Protein AF-A0A832B6I0-F1 (afdb_monomer_lite)

pLDDT: mean 86.44, std 13.07, range [43.44, 97.5]

Secondary structure (DSSP, 8-state):
-------TTHHHHHHHHHTT---SSTT----HHHHHHHHHTTTSS-------SPPP---SSTTHHHHHHHHHHHHHHHHHHHHHHHHHHHTT-

Structure (mmCIF, N/CA/C/O backbone):
data_AF-A0A832B6I0-F1
#
_entry.id   AF-A0A832B6I0-F1
#
loop_
_atom_site.group_PDB
_atom_site.id
_atom_site.type_symbol
_atom_site.label_atom_id
_atom_site.label_alt_id
_atom_site.label_comp_id
_atom_site.label_asym_id
_atom_site.label_entity_id
_atom_site.label_seq_id
_atom_site.pdbx_PDB_ins_code
_atom_site.Cartn_x
_atom_site.Cartn_y
_atom_site.Cartn_z
_atom_site.occupancy
_atom_site.B_iso_or_equiv
_atom_site.auth_seq_id
_atom_site.auth_comp_id
_atom_site.auth_asym_id
_atom_site.auth_atom_id
_atom_site.pdbx_PDB_model_num
ATOM 1 N N . MET A 1 1 ? 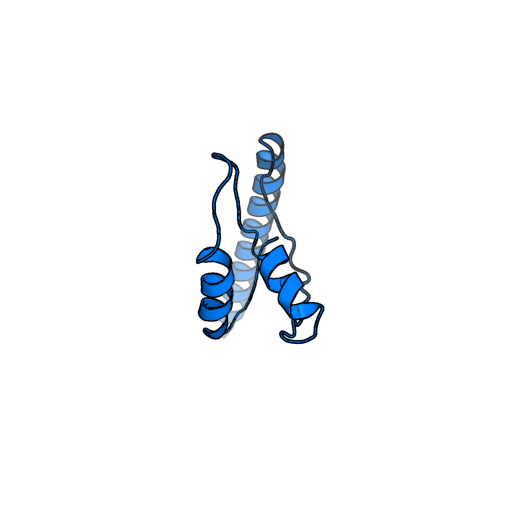6.560 -1.913 -3.079 1.00 79.00 1 MET A N 1
ATOM 2 C CA . MET A 1 1 ? 5.724 -1.699 -4.277 1.00 79.00 1 MET A CA 1
ATOM 3 C C . MET A 1 1 ? 4.300 -1.435 -3.859 1.00 79.00 1 MET A C 1
ATOM 5 O O . MET A 1 1 ? 3.654 -2.341 -3.358 1.00 79.00 1 MET A O 1
ATOM 9 N N . ASN A 1 2 ? 3.859 -0.187 -3.993 1.00 89.06 2 ASN A N 1
ATOM 10 C CA . ASN A 1 2 ? 2.551 0.278 -3.535 1.00 89.06 2 ASN A CA 1
ATOM 11 C C . ASN A 1 2 ? 1.557 0.327 -4.708 1.00 89.06 2 ASN A C 1
ATOM 13 O O . ASN A 1 2 ? 1.068 1.395 -5.061 1.00 89.06 2 ASN A O 1
ATOM 17 N N . LEU A 1 3 ? 1.336 -0.815 -5.369 1.00 93.12 3 LEU A N 1
ATOM 18 C CA . LEU A 1 3 ? 0.433 -0.916 -6.517 1.00 93.12 3 LEU A CA 1
ATOM 19 C C . LEU A 1 3 ? -0.841 -1.641 -6.090 1.00 93.12 3 LEU A C 1
ATOM 21 O O . LEU A 1 3 ? -0.805 -2.835 -5.797 1.00 93.12 3 LEU A O 1
ATOM 25 N N . TRP A 1 4 ? -1.949 -0.910 -6.069 1.00 95.50 4 TRP A N 1
ATOM 26 C CA . TRP A 1 4 ? -3.236 -1.407 -5.604 1.00 95.50 4 TRP A CA 1
ATOM 27 C C . TRP A 1 4 ? -4.330 -1.109 -6.618 1.00 95.50 4 TRP A C 1
ATOM 29 O O . TRP A 1 4 ? -4.334 -0.054 -7.249 1.00 95.50 4 TRP A O 1
ATOM 39 N N . GLY A 1 5 ? -5.272 -2.038 -6.736 1.00 96.38 5 GLY A N 1
ATOM 40 C CA . GLY A 1 5 ? -6.561 -1.797 -7.368 1.00 96.38 5 GLY A CA 1
ATOM 41 C C . GLY A 1 5 ? -7.634 -1.745 -6.290 1.00 96.38 5 GLY A C 1
ATOM 42 O O . GLY A 1 5 ? -7.775 -2.700 -5.528 1.00 96.38 5 GLY A O 1
ATOM 43 N N . PHE A 1 6 ? -8.385 -0.647 -6.234 1.00 96.69 6 PHE A N 1
ATOM 44 C CA . PHE A 1 6 ? -9.488 -0.465 -5.295 1.00 96.69 6 PHE A CA 1
ATOM 45 C C . PHE A 1 6 ? -10.764 -0.042 -6.023 1.00 96.69 6 PHE A C 1
ATOM 47 O O . PHE A 1 6 ? -10.709 0.634 -7.048 1.00 96.69 6 PHE A O 1
ATOM 54 N N . SER A 1 7 ? -11.915 -0.410 -5.462 1.00 95.44 7 SER A N 1
ATOM 55 C CA . SER A 1 7 ? -13.186 0.261 -5.751 1.00 95.44 7 SER A CA 1
ATOM 56 C C . SER A 1 7 ? -13.265 1.605 -5.025 1.00 95.44 7 SER A C 1
ATOM 58 O O . SER A 1 7 ? -12.559 1.810 -4.041 1.00 95.44 7 SER A O 1
ATOM 60 N N . GLU A 1 8 ? -14.211 2.460 -5.410 1.00 97.12 8 GLU A N 1
ATOM 61 C CA . GLU A 1 8 ? -14.449 3.767 -4.772 1.00 97.12 8 GLU A CA 1
ATOM 62 C C . GLU A 1 8 ? -14.701 3.688 -3.253 1.00 97.12 8 GLU A C 1
ATOM 64 O O . GLU A 1 8 ? -14.305 4.592 -2.529 1.00 97.12 8 GLU A O 1
ATOM 69 N N . ALA A 1 9 ? -15.238 2.574 -2.739 1.00 94.56 9 ALA A N 1
ATOM 70 C CA . ALA A 1 9 ? -15.444 2.356 -1.299 1.00 94.56 9 ALA A CA 1
ATOM 71 C C . ALA A 1 9 ? -14.167 2.478 -0.431 1.00 94.56 9 ALA A C 1
ATOM 73 O O . ALA A 1 9 ? -14.252 2.590 0.792 1.00 94.56 9 ALA A O 1
ATOM 74 N N . ILE A 1 10 ? -12.970 2.455 -1.033 1.00 96.00 10 ILE A N 1
ATOM 75 C CA . ILE A 1 10 ? -11.723 2.710 -0.302 1.00 96.00 10 ILE A CA 1
ATOM 76 C C . ILE A 1 10 ? -11.661 4.131 0.268 1.00 96.00 10 ILE A C 1
ATOM 78 O O . ILE A 1 10 ? -11.011 4.332 1.290 1.00 96.00 10 ILE A O 1
ATOM 82 N N . PHE A 1 11 ? -12.335 5.109 -0.348 1.00 97.44 11 PHE A N 1
ATOM 83 C CA . PHE A 1 11 ? -12.296 6.495 0.117 1.00 97.44 11 PHE A CA 1
ATOM 84 C C . PHE A 1 11 ? -12.903 6.641 1.511 1.00 97.44 11 PHE A C 1
ATOM 86 O O . PHE A 1 11 ? -12.260 7.241 2.365 1.00 97.44 11 PHE A O 1
ATOM 93 N N . ASP A 1 12 ? -14.032 5.984 1.784 1.00 97.06 12 ASP A N 1
ATOM 94 C CA . ASP A 1 12 ? -14.652 5.971 3.116 1.00 97.06 12 ASP A CA 1
ATOM 95 C C . ASP A 1 12 ? -13.705 5.373 4.171 1.00 97.06 12 ASP A C 1
ATOM 97 O O . ASP A 1 12 ? -13.602 5.853 5.300 1.00 97.06 12 ASP A O 1
ATOM 101 N N . THR A 1 13 ? -12.966 4.327 3.788 1.00 96.44 13 THR A N 1
ATOM 102 C CA . THR A 1 13 ? -11.983 3.666 4.661 1.00 96.44 13 THR A CA 1
ATOM 103 C C . THR A 1 13 ? -10.801 4.588 4.972 1.00 96.44 13 THR A C 1
ATOM 105 O O . THR A 1 13 ? -10.349 4.663 6.115 1.00 96.44 13 THR A O 1
ATOM 108 N N . LEU A 1 14 ? -10.295 5.302 3.964 1.00 97.00 14 LEU A N 1
ATOM 109 C CA . LEU A 1 14 ? -9.193 6.247 4.129 1.00 97.00 14 LEU A CA 1
ATOM 110 C C . LEU A 1 14 ? -9.625 7.486 4.915 1.00 97.00 14 LEU A C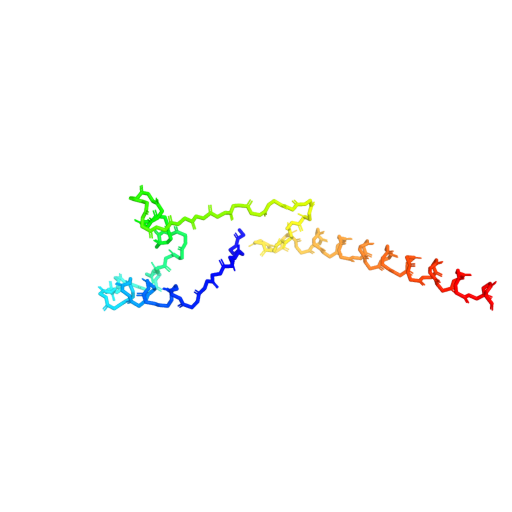 1
ATOM 112 O O . LEU A 1 14 ? -8.883 7.930 5.786 1.00 97.00 14 LEU A O 1
ATOM 116 N N . GLU A 1 15 ? -10.820 8.016 4.660 1.00 97.50 15 GLU A N 1
ATOM 117 C CA . GLU A 1 15 ? -11.376 9.142 5.410 1.00 97.50 15 GLU A CA 1
ATOM 118 C C . GLU A 1 15 ? -11.533 8.787 6.890 1.00 97.50 15 GLU A C 1
ATOM 120 O O . GLU A 1 15 ? -11.088 9.548 7.745 1.00 97.50 15 GLU A O 1
ATOM 125 N N . ALA A 1 16 ? -12.051 7.597 7.207 1.00 96.62 16 ALA A N 1
ATOM 126 C CA . ALA A 1 16 ? -12.157 7.129 8.588 1.00 96.62 16 ALA A CA 1
ATOM 127 C C . ALA A 1 16 ? -10.793 6.975 9.290 1.00 96.62 16 ALA A C 1
ATOM 129 O O . ALA A 1 16 ? -10.716 7.127 10.509 1.00 96.62 16 ALA A O 1
ATOM 130 N N . ALA A 1 17 ? -9.721 6.689 8.543 1.00 95.75 17 ALA A N 1
ATOM 131 C CA . ALA A 1 17 ? -8.363 6.623 9.080 1.00 95.75 17 ALA A CA 1
ATOM 132 C C . ALA A 1 17 ? -7.734 8.015 9.267 1.00 95.75 17 ALA A C 1
ATOM 134 O O . ALA A 1 17 ? -7.041 8.240 10.256 1.00 95.75 17 ALA A O 1
ATOM 135 N N . VAL A 1 18 ? -7.981 8.943 8.336 1.00 96.06 18 VAL A N 1
ATOM 136 C CA . VAL A 1 18 ? -7.399 10.296 8.329 1.00 96.06 18 VAL A CA 1
ATOM 137 C C . VAL A 1 18 ? -8.142 11.260 9.254 1.00 96.06 18 VAL A C 1
ATOM 139 O O . VAL A 1 18 ? -7.503 12.070 9.913 1.00 96.06 18 VAL A O 1
ATOM 142 N N . ALA A 1 19 ? -9.471 11.192 9.337 1.00 97.00 19 ALA A N 1
ATOM 143 C CA . ALA A 1 19 ? -10.276 12.125 10.127 1.00 97.00 19 ALA A CA 1
ATOM 144 C C . ALA A 1 19 ? -9.876 12.228 11.618 1.00 97.00 19 ALA A C 1
ATOM 146 O O . ALA A 1 19 ? -9.881 13.343 12.136 1.00 97.00 19 ALA A O 1
ATOM 147 N N . PRO A 1 20 ? -9.523 11.134 12.324 1.00 95.94 20 PRO A N 1
ATOM 148 C CA . PRO A 1 20 ? -9.051 11.205 13.708 1.00 95.94 20 PRO A CA 1
ATOM 149 C C . PRO A 1 20 ? -7.523 11.343 13.834 1.00 95.94 20 PRO A C 1
ATOM 151 O O . PRO A 1 20 ? -6.999 11.237 14.943 1.00 95.94 20 PRO A O 1
ATOM 154 N N . PHE A 1 21 ? -6.791 11.475 12.726 1.00 95.56 21 PHE A N 1
ATOM 155 C CA . PHE A 1 21 ? -5.334 11.482 12.746 1.00 95.56 21 PHE A CA 1
ATOM 156 C C . PHE A 1 21 ? -4.787 12.816 13.251 1.00 95.56 21 PHE A C 1
ATOM 158 O O . PHE A 1 21 ? -4.945 13.852 12.611 1.00 95.56 21 PHE A O 1
ATOM 165 N N . GLU A 1 22 ? -4.076 12.758 14.373 1.00 95.38 22 GLU A N 1
ATOM 166 C CA . GLU A 1 22 ? -3.378 13.891 14.974 1.00 95.38 22 GLU A CA 1
ATOM 167 C C . GLU A 1 22 ? -1.862 13.677 14.810 1.00 95.38 22 GLU A C 1
ATOM 169 O O . GLU A 1 22 ? -1.300 12.799 15.473 1.00 95.38 22 GLU A O 1
ATOM 174 N N . PRO A 1 23 ? -1.183 14.409 13.908 1.00 93.56 23 PRO A N 1
ATOM 175 C CA . PRO A 1 23 ? 0.248 14.238 13.679 1.00 93.56 23 PRO A CA 1
ATOM 176 C C . PRO A 1 23 ? 1.073 14.717 14.885 1.00 93.56 23 PRO A C 1
ATOM 178 O O . PRO A 1 23 ? 0.888 15.829 15.373 1.00 93.56 23 PRO A O 1
ATOM 181 N N . ASP A 1 24 ? 2.051 13.914 15.309 1.00 93.44 24 ASP A N 1
ATOM 182 C CA . ASP A 1 24 ? 2.971 14.195 16.429 1.00 93.44 24 ASP A CA 1
ATOM 183 C C . ASP A 1 24 ? 4.356 14.676 15.939 1.00 93.44 24 ASP A C 1
ATOM 185 O O . ASP A 1 24 ? 5.394 14.494 16.572 1.00 93.44 24 ASP A O 1
ATOM 189 N N . GLY A 1 25 ? 4.398 15.265 14.741 1.00 94.62 25 GLY A N 1
ATOM 190 C CA . GLY A 1 25 ? 5.632 15.742 14.122 1.00 94.62 25 GLY A CA 1
ATOM 191 C C . GLY A 1 25 ? 5.615 15.694 12.595 1.00 94.62 25 GLY A C 1
ATOM 192 O O . GLY A 1 25 ? 4.677 15.154 12.004 1.00 94.62 25 GLY A O 1
ATOM 193 N N . PRO A 1 26 ? 6.660 16.244 11.950 1.00 91.12 26 PRO A N 1
ATOM 194 C CA . PRO A 1 26 ? 6.741 16.382 10.493 1.00 91.12 26 PRO A CA 1
ATOM 195 C C . PRO A 1 26 ? 6.770 15.046 9.742 1.00 91.12 26 PRO A C 1
ATOM 197 O O . PRO A 1 26 ? 6.378 15.006 8.582 1.00 91.12 26 PRO A O 1
ATOM 200 N N . ASP A 1 27 ? 7.181 13.971 10.412 1.00 93.19 27 ASP A N 1
ATOM 201 C CA . ASP A 1 27 ? 7.300 12.630 9.830 1.00 93.19 27 ASP A CA 1
ATOM 202 C C . ASP A 1 27 ? 6.089 11.737 10.163 1.00 93.19 27 ASP A C 1
ATOM 204 O O . ASP A 1 27 ? 6.141 10.517 10.012 1.00 93.19 27 ASP A O 1
ATOM 208 N N . SER A 1 28 ? 5.002 12.320 10.678 1.00 95.38 28 SER A N 1
ATOM 209 C CA . SER A 1 28 ? 3.791 11.563 11.002 1.00 95.38 28 SER A CA 1
ATOM 210 C C . SER A 1 28 ? 3.051 11.190 9.723 1.00 95.38 28 SER A C 1
ATOM 212 O O . SER A 1 28 ? 2.602 12.063 8.982 1.00 95.38 28 SER A O 1
ATOM 214 N N . GLU A 1 29 ? 2.866 9.893 9.492 1.00 95.88 29 GLU A N 1
ATOM 215 C CA . GLU A 1 29 ? 2.237 9.373 8.279 1.00 95.88 29 GLU A CA 1
ATOM 216 C C . GLU A 1 29 ? 1.149 8.343 8.591 1.00 95.88 29 GLU A C 1
ATOM 218 O O . GLU A 1 29 ? 1.250 7.561 9.538 1.00 95.88 29 GLU A O 1
ATOM 223 N N . ILE A 1 30 ? 0.137 8.290 7.722 1.00 95.69 30 ILE A N 1
ATOM 224 C CA . ILE A 1 30 ? -0.794 7.165 7.639 1.00 95.69 30 ILE A CA 1
ATOM 225 C C . ILE A 1 30 ? -0.387 6.309 6.448 1.00 95.69 30 ILE A C 1
ATOM 227 O O . ILE A 1 30 ? -0.487 6.724 5.292 1.00 95.69 30 ILE A O 1
ATOM 231 N N . LEU A 1 31 ? 0.052 5.084 6.724 1.00 95.94 31 LEU A N 1
ATOM 232 C CA . LEU A 1 31 ? 0.491 4.173 5.679 1.00 95.94 31 LEU A CA 1
ATOM 233 C C . LEU A 1 31 ? -0.693 3.369 5.140 1.00 95.94 31 LEU A C 1
ATOM 235 O O . LEU A 1 31 ? -1.299 2.569 5.852 1.00 95.94 31 LEU A O 1
ATOM 239 N N . LEU A 1 32 ? -0.953 3.499 3.838 1.00 95.88 32 LEU A N 1
ATOM 240 C CA . LEU A 1 32 ? -1.940 2.696 3.109 1.00 95.88 32 LEU A CA 1
ATOM 241 C C . LEU A 1 32 ? -1.911 1.186 3.454 1.00 95.88 32 LEU A C 1
ATOM 243 O O . LEU A 1 32 ? -2.977 0.642 3.741 1.00 95.88 32 LEU A O 1
ATOM 247 N N . PRO A 1 33 ? -0.754 0.484 3.493 1.00 95.31 33 PRO A N 1
ATOM 248 C CA . PRO A 1 33 ? -0.734 -0.936 3.854 1.00 95.31 33 PRO A CA 1
ATOM 249 C C . PRO A 1 33 ? -1.179 -1.218 5.295 1.00 95.31 33 PRO A C 1
ATOM 251 O O . PRO A 1 33 ? -1.724 -2.290 5.551 1.00 95.31 33 PRO A O 1
ATOM 254 N N . GLN A 1 34 ? -0.975 -0.287 6.233 1.00 95.81 34 GLN A N 1
ATOM 255 C CA . GLN A 1 34 ? -1.443 -0.446 7.613 1.00 95.81 34 GLN A CA 1
ATOM 256 C C . GLN A 1 34 ? -2.959 -0.286 7.694 1.00 95.81 34 GLN A C 1
ATOM 258 O O . GLN A 1 34 ? -3.617 -1.120 8.314 1.00 95.81 34 GLN A O 1
ATOM 263 N N . VAL A 1 35 ? -3.511 0.725 7.013 1.00 96.50 35 VAL A N 1
ATOM 264 C CA . VAL A 1 35 ? -4.964 0.919 6.919 1.00 96.50 35 VAL A CA 1
ATOM 265 C C . VAL A 1 35 ? -5.609 -0.319 6.302 1.00 96.50 35 VAL A C 1
ATOM 267 O O . VAL A 1 35 ? -6.441 -0.957 6.936 1.00 96.50 35 VAL A O 1
ATOM 270 N N . VAL A 1 36 ? -5.162 -0.744 5.117 1.00 96.00 36 VAL A N 1
ATOM 271 C CA . VAL A 1 36 ? -5.691 -1.952 4.460 1.00 96.00 36 VAL A CA 1
ATOM 272 C C . VAL A 1 36 ? -5.541 -3.185 5.359 1.00 96.00 36 VAL A C 1
ATOM 274 O O . VAL A 1 36 ? -6.496 -3.941 5.534 1.00 96.00 36 VAL A O 1
ATOM 277 N N . GLY A 1 37 ? -4.377 -3.375 5.987 1.00 96.06 37 GLY A N 1
ATOM 278 C CA . GLY A 1 37 ? -4.120 -4.499 6.889 1.00 96.06 37 GLY A CA 1
ATOM 279 C C . GLY A 1 37 ? -5.080 -4.564 8.082 1.00 96.06 37 GLY A C 1
ATOM 280 O O . GLY A 1 37 ? -5.545 -5.654 8.427 1.00 96.06 37 GLY A O 1
ATOM 281 N N . ALA A 1 38 ? -5.437 -3.415 8.662 1.00 96.19 38 ALA A N 1
ATOM 282 C CA . ALA A 1 38 ? -6.385 -3.323 9.772 1.00 96.19 38 ALA A CA 1
ATOM 283 C C . ALA A 1 38 ? -7.810 -3.766 9.392 1.00 96.19 38 ALA A C 1
ATOM 285 O O . ALA A 1 38 ? -8.547 -4.234 10.258 1.00 96.19 38 ALA A O 1
ATOM 286 N N . HIS A 1 39 ? -8.183 -3.679 8.110 1.00 96.12 39 HIS A N 1
ATOM 287 C CA . HIS A 1 39 ? -9.473 -4.158 7.597 1.00 96.12 39 HIS A CA 1
ATOM 288 C C . HIS A 1 39 ? -9.418 -5.604 7.083 1.00 96.12 39 HIS A C 1
ATOM 290 O O . HIS A 1 39 ? -10.384 -6.359 7.211 1.00 96.12 39 HIS A O 1
ATOM 296 N N . VAL A 1 40 ? -8.273 -6.035 6.551 1.00 96.00 40 VAL A N 1
ATOM 297 C CA . VAL A 1 40 ? -8.093 -7.417 6.082 1.00 96.00 40 VAL A CA 1
ATOM 298 C C . VAL A 1 40 ? -8.051 -8.409 7.245 1.00 96.00 40 VAL A C 1
ATOM 300 O O . VAL A 1 40 ? -8.706 -9.446 7.177 1.00 96.00 40 VAL A O 1
ATOM 303 N N . ALA A 1 41 ? -7.331 -8.100 8.329 1.00 93.44 41 ALA A N 1
ATOM 304 C CA . ALA A 1 41 ? -7.183 -9.003 9.475 1.00 93.44 41 ALA A CA 1
ATOM 305 C C . ALA A 1 41 ? -8.519 -9.455 10.116 1.00 93.44 41 ALA A C 1
ATOM 307 O O . ALA A 1 41 ? -8.677 -10.654 10.348 1.00 93.44 41 ALA A O 1
ATOM 308 N N . PRO A 1 42 ? -9.499 -8.564 10.376 1.00 95.00 42 PRO A N 1
ATOM 309 C CA . PRO A 1 42 ? -10.817 -8.957 10.876 1.00 95.00 42 PRO A CA 1
ATOM 310 C C . PRO A 1 42 ? -11.779 -9.451 9.779 1.00 95.00 42 PRO A C 1
ATOM 312 O O . PRO A 1 42 ? -12.906 -9.825 10.095 1.00 95.00 42 PRO A O 1
ATOM 315 N N . GLY A 1 43 ? -11.374 -9.442 8.503 1.00 94.31 43 GLY A N 1
ATOM 316 C CA . GLY A 1 43 ? -12.198 -9.890 7.375 1.00 94.31 43 GLY A CA 1
ATOM 317 C C . GLY A 1 43 ? -13.221 -8.869 6.869 1.00 94.31 43 GLY A C 1
ATOM 318 O O . GLY A 1 43 ? -14.118 -9.240 6.115 1.00 94.31 43 GLY A O 1
ATOM 319 N N . SER A 1 44 ? -13.106 -7.592 7.252 1.00 93.81 44 SER A N 1
ATOM 320 C CA . SER A 1 44 ? -13.966 -6.520 6.723 1.00 93.81 44 SER A CA 1
ATOM 321 C C . SER A 1 44 ? -13.558 -6.066 5.316 1.00 93.81 44 SER A C 1
ATOM 323 O O . SER A 1 44 ? -14.325 -5.383 4.642 1.00 93.81 44 SER A O 1
ATOM 325 N N . MET A 1 45 ? -12.383 -6.492 4.845 1.00 95.62 45 MET A N 1
ATOM 326 C CA . MET A 1 45 ? -11.901 -6.313 3.479 1.00 95.62 45 MET A CA 1
ATOM 327 C C . MET A 1 45 ? -11.221 -7.593 2.985 1.00 95.62 45 MET A C 1
ATOM 329 O O . MET A 1 45 ? -10.522 -8.268 3.738 1.00 95.62 45 MET A O 1
ATOM 333 N N . ALA A 1 46 ? -11.384 -7.910 1.701 1.00 95.12 46 ALA A N 1
ATOM 334 C CA . ALA A 1 46 ? -10.657 -8.988 1.038 1.00 95.12 46 ALA A CA 1
ATOM 335 C C . ALA A 1 46 ? -9.666 -8.407 0.023 1.00 95.12 46 ALA A C 1
ATOM 337 O O . ALA A 1 46 ? -10.017 -7.520 -0.753 1.00 95.12 46 ALA A O 1
ATOM 338 N N . VAL A 1 47 ? -8.440 -8.931 0.007 1.00 95.25 47 VAL A N 1
ATOM 339 C CA . VAL A 1 47 ? -7.403 -8.553 -0.962 1.00 95.25 47 VAL A CA 1
ATOM 340 C C . VAL A 1 47 ? -7.068 -9.759 -1.826 1.00 95.25 47 VAL A C 1
ATOM 342 O O . VAL A 1 47 ? -6.757 -10.837 -1.320 1.00 95.25 47 VAL A O 1
ATOM 345 N N . HIS A 1 48 ? -7.102 -9.564 -3.141 1.00 95.88 48 HIS A N 1
ATOM 346 C CA . HIS A 1 48 ? -6.606 -10.531 -4.109 1.00 95.88 48 HIS A CA 1
ATOM 347 C C . HIS A 1 48 ? -5.198 -10.135 -4.561 1.00 95.88 48 HIS A C 1
ATOM 349 O O . HIS A 1 48 ? -4.981 -9.019 -5.030 1.00 95.88 48 HIS A O 1
ATOM 355 N N . VAL A 1 49 ? -4.241 -11.058 -4.446 1.00 94.81 49 VAL A N 1
ATOM 356 C CA . VAL A 1 49 ? -2.869 -10.840 -4.916 1.00 94.81 49 VAL A CA 1
ATOM 357 C C . VAL A 1 49 ? -2.778 -11.211 -6.396 1.00 94.81 49 VAL A C 1
ATOM 359 O O . VAL A 1 49 ? -2.768 -12.389 -6.748 1.00 94.81 49 VAL A O 1
ATOM 362 N N . ALA A 1 50 ? -2.687 -10.196 -7.256 1.00 93.88 50 ALA A N 1
ATOM 363 C CA . ALA A 1 50 ? -2.465 -10.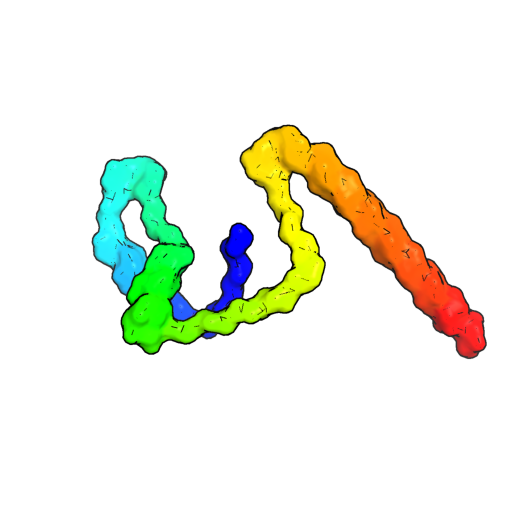371 -8.688 1.00 93.88 50 ALA A CA 1
ATOM 364 C C . ALA A 1 50 ? -0.966 -10.567 -8.974 1.00 93.88 50 ALA A C 1
ATOM 366 O O . ALA A 1 50 ? -0.183 -9.615 -8.971 1.00 93.88 50 ALA A O 1
ATOM 367 N N . PHE A 1 51 ? -0.555 -11.814 -9.204 1.00 92.69 51 PHE A N 1
ATOM 368 C CA . PHE A 1 51 ? 0.833 -12.136 -9.535 1.00 92.69 51 PHE A CA 1
ATOM 369 C C . PHE A 1 51 ? 1.201 -11.663 -10.946 1.00 92.69 51 PHE A C 1
ATOM 371 O O . PHE A 1 51 ? 0.419 -11.794 -11.885 1.00 92.69 51 PHE A O 1
ATOM 378 N N . THR A 1 52 ? 2.427 -11.169 -11.106 1.00 89.81 52 THR A N 1
ATOM 379 C CA . THR A 1 52 ? 2.996 -10.805 -12.406 1.00 89.81 52 THR A CA 1
ATOM 380 C C . THR A 1 52 ? 4.420 -11.334 -12.538 1.00 89.81 52 THR A C 1
ATOM 382 O O . THR A 1 52 ? 5.163 -11.397 -11.559 1.00 89.81 52 THR A O 1
ATOM 385 N N . ALA A 1 53 ? 4.804 -11.716 -13.758 1.00 90.44 53 ALA A N 1
ATOM 386 C CA . ALA A 1 53 ? 6.189 -12.042 -14.096 1.00 90.44 53 ALA A CA 1
ATOM 387 C C . ALA A 1 53 ? 7.049 -10.780 -14.308 1.00 90.44 53 ALA A C 1
ATOM 389 O O . ALA A 1 53 ? 8.282 -10.872 -14.330 1.00 90.44 53 ALA A O 1
ATOM 390 N N . SER A 1 54 ? 6.408 -9.612 -14.449 1.00 85.94 54 SER A N 1
ATOM 391 C CA . SER A 1 54 ? 7.081 -8.331 -14.635 1.00 85.94 54 SER A CA 1
ATOM 392 C C . SER A 1 54 ? 8.002 -8.020 -13.465 1.00 85.94 54 SER A C 1
ATOM 394 O O . SER A 1 54 ? 7.679 -8.240 -12.297 1.00 85.94 54 SER A O 1
ATOM 396 N N . ARG A 1 55 ? 9.168 -7.467 -13.789 1.00 84.31 55 ARG A N 1
ATOM 397 C CA . ARG A 1 55 ? 10.086 -6.942 -12.786 1.00 84.31 55 ARG A CA 1
ATOM 398 C C . ARG A 1 55 ? 9.629 -5.555 -12.357 1.00 84.31 55 ARG A C 1
ATOM 400 O O . ARG A 1 55 ? 9.242 -4.728 -13.175 1.00 84.31 55 ARG A O 1
ATOM 407 N N . CYS A 1 56 ? 9.695 -5.318 -11.056 1.00 85.06 56 CYS A N 1
ATOM 408 C CA . CYS A 1 56 ? 9.587 -3.990 -10.490 1.00 85.06 56 CYS A CA 1
ATOM 409 C C . CYS A 1 56 ? 10.981 -3.358 -10.463 1.00 85.06 56 CYS A C 1
ATOM 411 O O . CYS A 1 56 ? 11.870 -3.891 -9.800 1.00 85.06 56 CYS A O 1
ATOM 413 N N . TYR A 1 57 ? 11.129 -2.196 -11.090 1.00 85.44 57 TYR A N 1
ATOM 414 C CA . TYR A 1 57 ? 12.322 -1.362 -10.973 1.00 85.44 57 TYR A CA 1
ATOM 415 C C . TYR A 1 57 ? 11.989 -0.110 -10.164 1.00 85.44 57 TYR A C 1
ATOM 417 O O . TYR A 1 57 ? 10.934 0.494 -10.350 1.00 85.44 57 TYR A O 1
ATOM 425 N N . GLY A 1 58 ? 12.886 0.273 -9.264 1.00 84.38 58 GLY A N 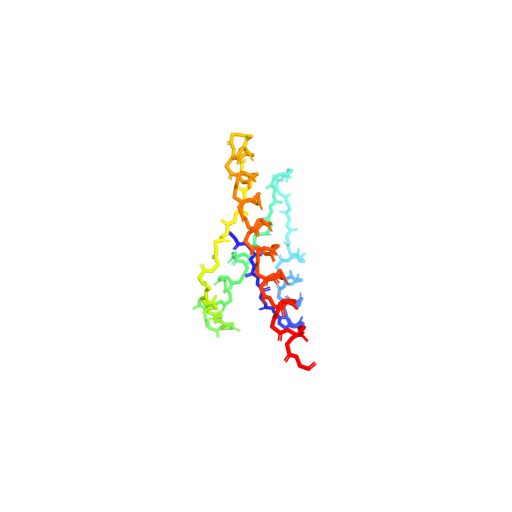1
ATOM 426 C CA . GLY A 1 58 ? 12.770 1.476 -8.452 1.00 84.38 58 GLY A CA 1
ATOM 427 C C . GLY A 1 58 ? 14.157 2.005 -8.122 1.00 84.38 58 GLY A C 1
ATOM 428 O O . GLY A 1 58 ? 15.114 1.237 -8.076 1.00 84.38 58 GLY A O 1
ATOM 429 N N . VAL A 1 59 ? 14.257 3.314 -7.916 1.00 89.62 59 VAL A N 1
ATOM 430 C CA . VAL A 1 59 ? 15.488 3.980 -7.482 1.00 89.62 59 VAL A CA 1
ATOM 431 C C . VAL A 1 59 ? 15.285 4.364 -6.023 1.00 89.62 59 VAL A C 1
ATOM 433 O O . VAL A 1 59 ? 14.510 5.272 -5.730 1.00 89.62 59 VAL A O 1
ATOM 436 N N . THR A 1 60 ? 15.930 3.638 -5.114 1.00 88.81 60 THR A N 1
ATOM 437 C CA . THR A 1 60 ? 15.870 3.905 -3.665 1.00 88.81 60 THR A CA 1
ATOM 438 C C . THR A 1 60 ? 17.081 4.723 -3.235 1.00 88.81 60 THR A C 1
ATOM 440 O O . THR A 1 60 ? 16.971 5.645 -2.426 1.00 88.81 60 THR A O 1
ATOM 443 N N . HIS A 1 61 ? 18.228 4.435 -3.842 1.00 91.12 61 HIS A N 1
ATOM 444 C CA . HIS A 1 61 ? 19.473 5.156 -3.650 1.00 91.12 61 HIS A CA 1
ATOM 445 C C . HIS A 1 61 ? 20.051 5.619 -4.989 1.00 91.12 61 HIS A C 1
ATOM 447 O O . HIS A 1 61 ? 19.635 5.194 -6.067 1.00 91.12 61 HIS A O 1
ATOM 453 N N . ARG A 1 62 ? 21.015 6.541 -4.940 1.00 88.94 62 ARG A N 1
ATOM 454 C CA . ARG A 1 62 ? 21.570 7.164 -6.154 1.00 88.94 62 ARG A CA 1
ATOM 455 C C . ARG A 1 62 ? 22.293 6.145 -7.039 1.00 88.94 62 ARG A C 1
ATOM 457 O O . ARG A 1 62 ? 22.282 6.264 -8.260 1.00 88.94 62 ARG A O 1
ATOM 464 N N . GLU A 1 63 ? 22.900 5.152 -6.415 1.00 92.56 63 GLU A N 1
ATOM 465 C CA . GLU A 1 63 ? 23.590 4.021 -7.024 1.00 92.56 63 GLU A CA 1
ATOM 466 C C . GLU A 1 63 ? 22.668 3.064 -7.791 1.00 92.56 63 GLU A C 1
ATOM 468 O O . GLU A 1 63 ? 23.165 2.307 -8.620 1.00 92.56 63 GLU A O 1
ATOM 473 N N . ASP A 1 64 ? 21.347 3.133 -7.596 1.00 90.88 64 ASP A N 1
ATOM 474 C CA . ASP A 1 64 ? 20.394 2.313 -8.353 1.00 90.88 64 ASP A CA 1
ATOM 475 C C . ASP A 1 64 ? 20.182 2.854 -9.779 1.00 90.88 64 ASP A C 1
ATOM 477 O O . ASP A 1 64 ? 19.726 2.135 -10.669 1.00 90.88 64 ASP A O 1
ATOM 481 N N . VAL A 1 65 ? 20.523 4.126 -10.027 1.00 90.62 65 VAL A N 1
ATOM 482 C CA . VAL A 1 65 ? 20.253 4.807 -11.304 1.00 90.62 65 VAL A CA 1
ATOM 483 C C . VAL A 1 65 ? 20.911 4.112 -12.505 1.00 90.62 65 VAL A C 1
ATOM 485 O O . VAL A 1 65 ? 20.214 3.914 -13.502 1.00 90.62 65 VAL A O 1
ATOM 488 N N . PRO A 1 66 ? 22.202 3.716 -12.470 1.00 91.31 66 PRO A N 1
ATOM 489 C CA . PRO A 1 66 ? 22.808 2.979 -13.574 1.00 91.31 66 PRO A CA 1
ATOM 490 C C . PRO A 1 66 ? 22.095 1.658 -13.864 1.00 91.31 66 PRO A C 1
ATOM 492 O O . PRO A 1 66 ? 21.755 1.403 -15.011 1.00 91.31 66 PRO A O 1
ATOM 495 N N . LEU A 1 67 ? 21.780 0.877 -12.826 1.00 87.69 67 LEU A N 1
ATOM 496 C CA . LEU A 1 67 ? 21.106 -0.416 -12.967 1.00 87.69 67 LEU A CA 1
ATOM 497 C C . LEU A 1 67 ? 19.749 -0.281 -13.672 1.00 87.69 67 LEU A C 1
ATOM 499 O O . LEU A 1 67 ? 19.429 -1.072 -14.562 1.00 87.69 67 LEU A O 1
ATOM 503 N N . VAL A 1 68 ? 18.949 0.709 -13.261 1.00 89.19 68 VAL A N 1
ATOM 504 C CA . VAL A 1 68 ? 17.622 0.956 -13.841 1.00 89.19 68 VAL A CA 1
ATOM 505 C C . VAL A 1 68 ? 17.739 1.429 -15.288 1.00 89.19 68 VAL A C 1
ATOM 507 O O . VAL A 1 68 ? 16.984 0.956 -16.136 1.00 89.19 68 VAL A O 1
ATOM 510 N N . ARG A 1 69 ? 18.691 2.319 -15.594 1.00 87.75 69 ARG A N 1
ATOM 511 C CA . ARG A 1 69 ? 18.917 2.801 -16.964 1.00 87.75 69 ARG A CA 1
ATOM 512 C C . ARG A 1 69 ? 19.305 1.658 -17.901 1.00 87.75 69 ARG A C 1
ATOM 514 O O . ARG A 1 69 ? 18.679 1.514 -18.945 1.00 87.75 69 ARG A O 1
ATOM 521 N N . ASP A 1 70 ? 20.257 0.823 -17.498 1.00 87.06 70 ASP A N 1
ATOM 522 C CA . ASP A 1 70 ? 20.739 -0.281 -18.332 1.00 87.06 70 ASP A CA 1
ATOM 523 C C . ASP A 1 70 ? 19.598 -1.275 -18.649 1.00 87.06 70 ASP A C 1
ATOM 525 O O . ASP A 1 70 ? 19.496 -1.786 -19.762 1.00 87.06 70 ASP A O 1
ATOM 529 N N . HIS A 1 71 ? 18.673 -1.505 -17.707 1.00 81.75 71 HIS A N 1
ATOM 530 C CA . HIS A 1 71 ? 17.490 -2.337 -17.962 1.00 81.75 71 HIS A CA 1
ATOM 531 C C . HIS A 1 71 ? 16.483 -1.684 -18.915 1.00 81.75 71 HIS A C 1
ATOM 533 O O . HIS A 1 71 ? 15.872 -2.387 -19.718 1.00 81.75 71 HIS A O 1
ATOM 539 N N . LEU A 1 72 ? 16.286 -0.366 -18.836 1.00 82.44 72 LEU A N 1
ATOM 540 C CA . LEU A 1 72 ? 15.382 0.342 -19.745 1.00 82.44 72 LEU A CA 1
ATOM 541 C C . LEU A 1 72 ? 15.910 0.334 -21.186 1.00 82.44 72 LEU A C 1
ATOM 543 O O . LEU A 1 72 ? 15.121 0.119 -22.104 1.00 82.44 72 LEU A O 1
ATOM 547 N N . GLU A 1 73 ? 17.223 0.484 -21.377 1.00 79.06 73 GLU A N 1
ATOM 548 C CA . GLU A 1 73 ? 17.868 0.400 -22.698 1.00 79.06 73 GLU A CA 1
ATOM 549 C C . GLU A 1 73 ? 17.657 -0.980 -23.350 1.00 79.06 73 GLU A C 1
ATOM 551 O O . GLU A 1 73 ? 17.327 -1.073 -24.534 1.00 79.06 73 GLU A O 1
ATOM 556 N N . VAL A 1 74 ? 17.764 -2.063 -22.569 1.00 73.06 74 VAL A N 1
ATOM 557 C CA . VAL A 1 74 ? 17.489 -3.429 -23.054 1.00 73.06 74 VAL A CA 1
ATOM 558 C C . VA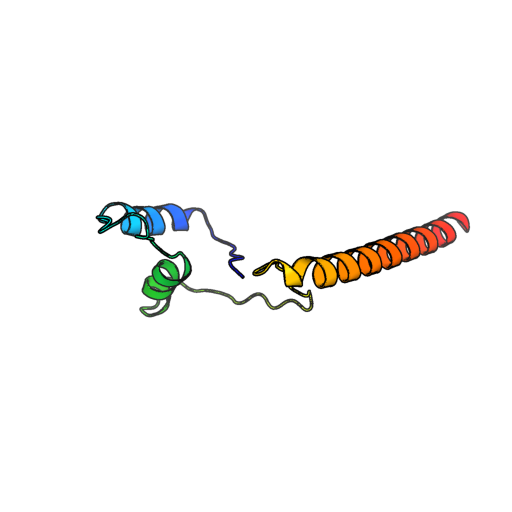L A 1 74 ? 16.025 -3.589 -23.473 1.00 73.06 74 VAL A C 1
ATOM 560 O O . VAL A 1 74 ? 15.745 -4.125 -24.544 1.00 73.06 74 VAL A O 1
ATOM 563 N N . VAL A 1 75 ? 15.084 -3.092 -22.663 1.00 70.88 75 VAL A N 1
ATOM 564 C CA . VAL A 1 75 ? 13.645 -3.194 -22.962 1.00 70.88 75 VAL A CA 1
ATOM 565 C C . VAL A 1 75 ? 13.271 -2.412 -24.225 1.00 70.88 75 VAL A C 1
ATOM 567 O O . VAL A 1 75 ? 12.449 -2.883 -25.011 1.00 70.88 75 VAL A O 1
ATOM 570 N N . GLU A 1 76 ? 13.865 -1.239 -24.448 1.00 72.81 76 GLU A N 1
ATOM 571 C CA . GLU A 1 76 ? 13.637 -0.452 -25.664 1.00 72.81 76 GLU A CA 1
ATOM 572 C C . GLU A 1 76 ? 14.146 -1.179 -26.915 1.00 72.81 76 GLU A C 1
ATOM 574 O O . GLU A 1 76 ? 13.430 -1.256 -27.917 1.00 72.81 76 GLU A O 1
ATOM 579 N N . SER A 1 77 ? 15.337 -1.777 -26.833 1.00 68.50 77 SER A N 1
ATOM 580 C CA . SER A 1 77 ? 15.918 -2.581 -27.912 1.00 68.50 77 SER A CA 1
ATOM 581 C C . SER A 1 77 ? 15.026 -3.772 -28.282 1.00 68.50 77 SER A C 1
ATOM 583 O O . SER A 1 77 ? 14.719 -3.971 -29.461 1.00 68.50 77 SER A O 1
ATOM 585 N N . ASP A 1 78 ? 14.548 -4.528 -27.291 1.00 66.44 78 ASP A N 1
ATOM 586 C CA . ASP A 1 78 ? 13.647 -5.668 -27.509 1.00 66.44 78 ASP A CA 1
ATOM 587 C C . ASP A 1 78 ? 12.296 -5.230 -28.098 1.00 66.44 78 ASP A C 1
ATOM 589 O O . ASP A 1 78 ? 11.761 -5.875 -29.006 1.00 66.44 78 ASP A O 1
ATOM 593 N N . ALA A 1 79 ? 11.750 -4.103 -27.633 1.00 70.69 79 ALA A N 1
ATOM 594 C CA . ALA A 1 79 ? 10.503 -3.552 -28.156 1.00 70.69 79 ALA A CA 1
ATOM 595 C C . ALA A 1 79 ? 10.642 -3.072 -29.612 1.00 70.69 79 ALA A C 1
ATOM 597 O O . ALA A 1 79 ? 9.727 -3.285 -30.416 1.00 70.69 79 ALA A O 1
ATOM 598 N N . LEU A 1 80 ? 11.767 -2.446 -29.974 1.00 67.56 80 LEU A N 1
ATOM 599 C CA . LEU A 1 80 ? 12.05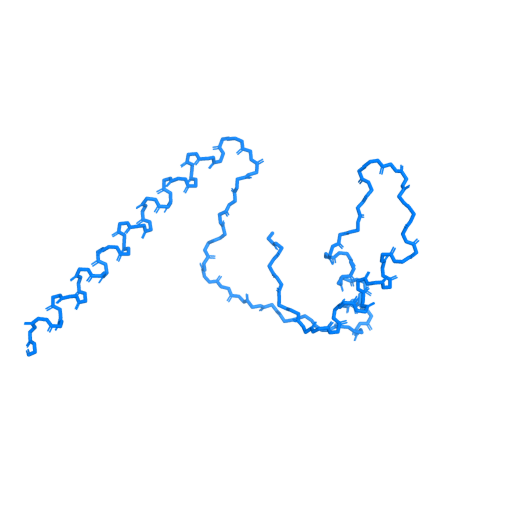9 -2.062 -31.359 1.00 67.56 80 LEU A CA 1
ATOM 600 C C . LEU A 1 80 ? 12.241 -3.293 -32.255 1.00 67.56 80 LEU A C 1
ATOM 602 O O . LEU A 1 80 ? 11.683 -3.331 -33.352 1.00 67.56 80 LEU A O 1
ATOM 606 N N . ALA A 1 81 ? 12.974 -4.304 -31.782 1.00 68.06 81 ALA A N 1
ATOM 607 C CA . ALA A 1 81 ? 13.186 -5.552 -32.510 1.00 68.06 81 ALA A CA 1
ATOM 608 C C . ALA A 1 81 ? 11.861 -6.280 -32.784 1.00 68.06 81 ALA A C 1
ATOM 610 O O . ALA A 1 81 ? 11.620 -6.727 -33.907 1.00 68.06 81 ALA A O 1
ATOM 611 N N . TRP A 1 82 ? 10.962 -6.329 -31.794 1.00 64.12 82 TRP A N 1
ATOM 612 C CA . TRP A 1 82 ? 9.627 -6.899 -31.967 1.00 64.12 82 TRP A CA 1
ATOM 613 C C . TRP A 1 82 ? 8.793 -6.131 -33.006 1.00 64.12 82 TRP A C 1
ATOM 615 O O . TRP A 1 82 ? 8.194 -6.751 -33.881 1.00 64.12 82 TRP A O 1
ATOM 625 N N . ARG A 1 83 ? 8.805 -4.790 -32.976 1.00 68.19 83 ARG A N 1
ATOM 626 C CA . ARG A 1 83 ? 8.084 -3.950 -33.958 1.00 68.19 83 ARG A CA 1
ATOM 627 C C . ARG A 1 83 ? 8.627 -4.091 -35.384 1.00 68.19 83 ARG A C 1
ATOM 629 O O . ARG A 1 83 ? 7.854 -4.038 -36.343 1.00 68.19 83 ARG A O 1
ATOM 636 N N . GLY A 1 84 ? 9.940 -4.268 -35.532 1.00 68.50 84 GLY A N 1
ATOM 637 C CA . GLY A 1 84 ? 10.569 -4.567 -36.820 1.00 68.50 84 GLY A CA 1
ATOM 638 C C . GLY A 1 84 ? 10.121 -5.924 -37.364 1.00 68.50 84 GLY A C 1
ATOM 639 O O . GLY A 1 84 ? 9.673 -6.010 -38.503 1.00 68.50 84 GLY A O 1
ATOM 640 N N . ALA A 1 85 ? 10.130 -6.956 -36.515 1.00 63.25 85 ALA A N 1
ATOM 641 C CA . ALA A 1 85 ? 9.700 -8.302 -36.887 1.00 63.25 85 ALA A CA 1
ATOM 642 C C . ALA A 1 85 ? 8.212 -8.384 -37.277 1.00 63.25 85 ALA A C 1
ATOM 644 O O . ALA A 1 85 ? 7.861 -9.147 -38.171 1.00 63.25 85 ALA A O 1
ATOM 645 N N . THR A 1 86 ? 7.328 -7.597 -36.654 1.00 61.09 86 THR A N 1
ATOM 646 C CA . THR A 1 86 ? 5.911 -7.537 -37.060 1.00 61.09 86 THR A CA 1
ATOM 647 C C . THR A 1 86 ? 5.703 -6.780 -38.371 1.00 61.09 86 THR A C 1
ATOM 649 O O . THR A 1 86 ? 4.844 -7.161 -39.156 1.00 61.09 86 THR A O 1
ATOM 652 N N . SER A 1 87 ? 6.516 -5.756 -38.649 1.00 59.41 87 SER A N 1
ATOM 653 C CA . SER A 1 87 ? 6.417 -4.981 -39.897 1.00 59.41 87 SER A CA 1
ATOM 654 C C . SER A 1 87 ? 6.811 -5.810 -41.128 1.00 59.41 87 SER A C 1
ATOM 656 O O . SER A 1 87 ? 6.191 -5.674 -42.181 1.00 59.41 87 SER A O 1
ATOM 658 N N . ASP A 1 88 ? 7.790 -6.711 -40.989 1.00 58.72 88 ASP A N 1
ATOM 659 C CA . ASP A 1 88 ? 8.175 -7.657 -42.048 1.00 58.72 88 ASP A CA 1
ATOM 660 C C . ASP A 1 88 ? 7.110 -8.741 -42.296 1.00 58.72 88 ASP A C 1
ATOM 662 O O . ASP A 1 88 ? 7.001 -9.249 -43.409 1.00 58.72 88 ASP A O 1
ATOM 666 N N . LEU A 1 89 ? 6.296 -9.087 -41.291 1.00 56.34 89 LEU A N 1
ATOM 667 C CA . LEU A 1 89 ? 5.178 -10.026 -41.453 1.00 56.34 89 LEU A CA 1
ATOM 668 C C . LEU A 1 89 ? 3.987 -9.387 -42.186 1.00 56.34 89 LEU A C 1
ATOM 670 O O . LEU A 1 89 ? 3.333 -10.066 -42.977 1.00 56.34 89 LEU A O 1
ATOM 674 N N . ASP A 1 90 ? 3.744 -8.091 -41.981 1.00 56.50 90 ASP A N 1
ATOM 675 C CA . ASP A 1 90 ? 2.672 -7.343 -42.653 1.00 56.50 90 ASP A CA 1
ATOM 676 C C . ASP A 1 90 ? 3.018 -6.970 -44.112 1.00 56.50 90 ASP A C 1
ATOM 678 O O . ASP A 1 90 ? 2.125 -6.713 -44.916 1.00 56.50 90 ASP A O 1
ATOM 682 N N . ALA A 1 91 ? 4.304 -6.971 -44.487 1.00 57.31 91 ALA A N 1
ATOM 683 C CA . ALA A 1 91 ? 4.775 -6.654 -45.842 1.00 57.31 91 ALA A CA 1
ATOM 684 C C . ALA A 1 91 ? 4.717 -7.838 -46.835 1.00 57.31 91 ALA A C 1
ATOM 686 O O . ALA A 1 91 ? 4.997 -7.660 -48.021 1.00 57.31 91 ALA A O 1
ATOM 687 N N . VAL A 1 92 ? 4.371 -9.043 -46.365 1.00 56.34 92 VAL A N 1
ATOM 688 C CA . VAL A 1 92 ? 4.265 -10.275 -47.179 1.00 56.34 92 VAL A CA 1
ATOM 689 C C . VAL A 1 92 ? 2.799 -10.588 -47.564 1.00 56.34 92 VAL A C 1
ATOM 691 O O . VAL A 1 92 ? 2.522 -11.640 -48.142 1.00 56.34 92 VAL A O 1
ATOM 694 N N . GLY A 1 93 ? 1.859 -9.678 -47.273 1.00 43.44 93 GLY A N 1
ATOM 695 C CA . GLY A 1 93 ? 0.426 -9.785 -47.598 1.00 43.44 93 GLY A CA 1
ATOM 696 C C . GLY A 1 93 ? 0.010 -9.094 -48.891 1.00 43.44 93 GLY A C 1
ATOM 697 O O . GLY A 1 93 ? 0.408 -7.927 -49.093 1.00 43.44 93 GLY A O 1
#

Foldseek 3Di:
DPDDDDDPVVVVLVCVVPVPDDAPDPPRDDDPVVSQVVCVVVPVDDDDDDDDPDDDQDDPDPVSVVVRVVVVVVVVVVVVVVVVVVVVVVVVD

Radius of gyration: 21.46 Å; chains: 1; bounding box: 39×28×64 Å

Sequence (93 aa):
MNLWGFSEAIFDTLEAAVAPFEPDGPDSEILLPQVVGAHVAPGSMAVHVAFTASRCYGVTHREDVPLVRDHLEVVESDALAWRGATSDLDAVG